Protein AF-A0A818FUE1-F1 (afdb_monomer_lite)

Foldseek 3Di:
DDDDPDPVDDPPDDDDDPDDDDPCVVVVNDPPPDDDDD

pLDDT: mean 95.57, std 3.55, range [78.06, 98.19]

Sequence (38 aa):
AAGSVNQDYNVGDSMLIKDHLIFPNLAGNNPLIGHNDE

Structure (mmCIF, N/CA/C/O backbone):
data_AF-A0A818FUE1-F1
#
_entry.id   AF-A0A818FUE1-F1
#
loop_
_atom_site.group_PDB
_atom_site.id
_atom_site.type_symbol
_atom_site.label_atom_id
_atom_site.label_alt_id
_atom_site.label_comp_id
_atom_site.label_asym_id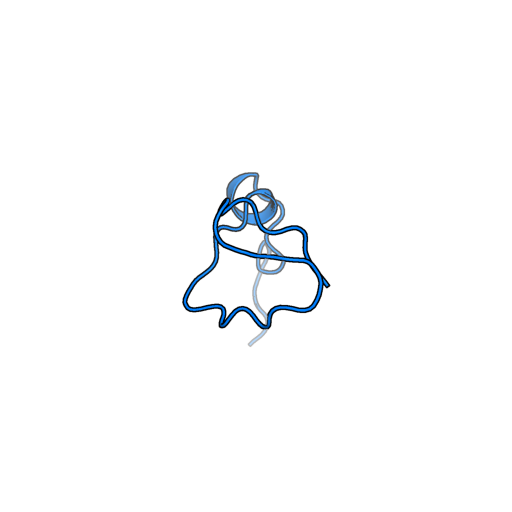
_atom_site.label_entity_id
_atom_site.label_seq_id
_atom_site.pdbx_PDB_ins_code
_atom_site.Cartn_x
_atom_site.Cartn_y
_atom_site.Cartn_z
_atom_site.occupancy
_atom_site.B_iso_or_equiv
_atom_site.auth_seq_id
_atom_site.auth_comp_id
_atom_site.auth_asym_id
_atom_site.auth_atom_id
_atom_site.pdbx_PDB_model_num
ATOM 1 N N . ALA A 1 1 ? -4.873 -9.630 1.447 1.00 86.75 1 ALA A N 1
ATOM 2 C CA . ALA A 1 1 ? -4.910 -9.406 2.906 1.00 86.75 1 ALA A CA 1
ATOM 3 C C . ALA A 1 1 ? -3.814 -8.414 3.259 1.00 86.75 1 ALA A C 1
ATOM 5 O O . ALA A 1 1 ? -2.748 -8.488 2.660 1.00 86.75 1 ALA A O 1
ATOM 6 N N . ALA A 1 2 ? -4.087 -7.481 4.163 1.00 94.69 2 ALA A N 1
ATOM 7 C CA . ALA A 1 2 ? -3.139 -6.462 4.599 1.00 94.69 2 ALA A CA 1
ATOM 8 C C . ALA A 1 2 ? -3.312 -6.229 6.104 1.00 94.69 2 A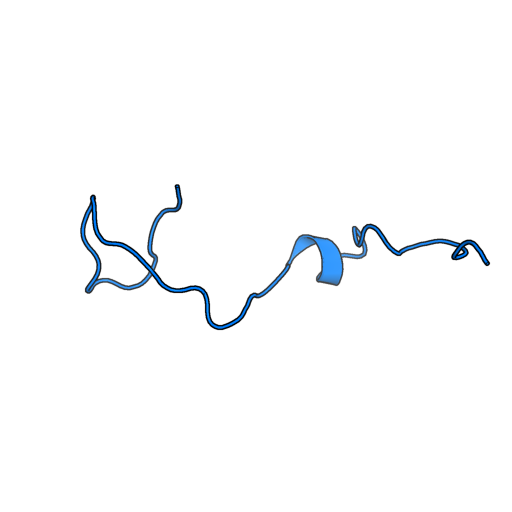LA A C 1
ATOM 10 O O . ALA A 1 2 ? -4.381 -6.504 6.647 1.00 94.69 2 ALA A O 1
ATOM 11 N N . GLY A 1 3 ? -2.270 -5.720 6.759 1.00 94.75 3 GLY A N 1
ATOM 12 C CA . GLY A 1 3 ? -2.390 -5.148 8.096 1.00 94.75 3 GLY A CA 1
ATOM 13 C C . GLY A 1 3 ? -2.777 -3.679 7.978 1.00 94.75 3 GLY A C 1
ATOM 14 O O . GLY A 1 3 ? -2.071 -2.917 7.320 1.00 94.75 3 GLY A O 1
ATOM 15 N N . SER A 1 4 ? -3.896 -3.285 8.585 1.00 95.38 4 SER A N 1
ATOM 16 C CA . SER A 1 4 ? -4.238 -1.867 8.691 1.00 95.38 4 SER A CA 1
ATOM 17 C C . SER A 1 4 ? -3.292 -1.178 9.673 1.00 95.38 4 SER A C 1
ATOM 19 O O . SER A 1 4 ? -3.031 -1.696 10.755 1.00 95.38 4 SER A O 1
ATOM 21 N N . VAL A 1 5 ? -2.807 0.006 9.304 1.00 96.88 5 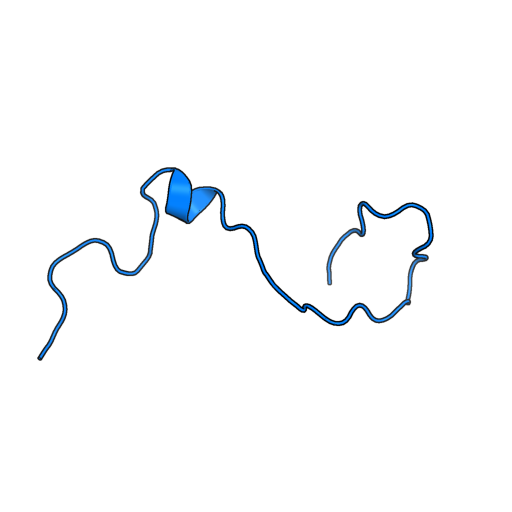VAL A N 1
ATOM 22 C CA . VAL A 1 5 ? -2.100 0.920 10.221 1.00 96.88 5 VAL A CA 1
ATOM 23 C C . VAL A 1 5 ? -3.055 1.898 10.908 1.00 96.88 5 VAL A C 1
ATOM 25 O O . VAL A 1 5 ? -2.689 2.531 11.894 1.00 96.88 5 VAL A O 1
ATOM 28 N N . ASN A 1 6 ? -4.279 2.030 10.391 1.00 96.88 6 ASN A N 1
ATOM 29 C CA . ASN A 1 6 ? -5.334 2.792 11.039 1.00 96.88 6 ASN A CA 1
ATOM 30 C C . ASN A 1 6 ? -5.877 1.980 12.228 1.00 96.88 6 ASN A C 1
ATOM 32 O O . ASN A 1 6 ? -6.318 0.845 12.034 1.00 96.88 6 ASN A O 1
ATOM 36 N N . GLN A 1 7 ? -5.842 2.583 13.421 1.00 97.62 7 GLN A N 1
ATOM 37 C CA . GLN A 1 7 ? -6.256 1.987 14.696 1.00 97.62 7 GLN A CA 1
ATOM 38 C C . GLN A 1 7 ? -7.758 1.680 14.782 1.00 97.62 7 GLN A C 1
ATOM 40 O O . GLN A 1 7 ? -8.153 0.875 15.619 1.00 97.62 7 GLN A O 1
ATOM 45 N N . ASP A 1 8 ? -8.579 2.269 13.911 1.00 98.19 8 ASP A N 1
ATOM 46 C CA . ASP A 1 8 ? -10.027 2.038 13.893 1.00 98.19 8 ASP A CA 1
ATOM 47 C C . ASP A 1 8 ? -10.422 0.714 13.212 1.00 98.19 8 ASP A C 1
ATOM 49 O O . ASP A 1 8 ? -11.564 0.274 13.324 1.00 98.19 8 ASP A O 1
ATOM 53 N N . TYR A 1 9 ? -9.500 0.083 12.476 1.00 97.75 9 TYR A N 1
ATOM 54 C CA . TYR A 1 9 ? -9.767 -1.151 11.735 1.00 97.75 9 TYR A CA 1
ATOM 55 C C . TYR A 1 9 ? -9.502 -2.392 12.581 1.00 97.75 9 TYR A C 1
ATOM 57 O O . TYR A 1 9 ? -8.487 -2.491 13.273 1.00 97.75 9 TYR A O 1
ATOM 65 N N . ASN A 1 10 ? -10.361 -3.392 12.415 1.00 97.62 10 ASN A N 1
ATOM 66 C CA . ASN A 1 10 ? -10.257 -4.691 13.061 1.00 97.62 10 ASN A CA 1
ATOM 67 C C . ASN A 1 10 ? -9.987 -5.809 12.047 1.00 97.62 10 ASN A C 1
ATOM 69 O O . ASN A 1 10 ? -10.146 -5.668 10.831 1.00 97.62 10 ASN A O 1
ATOM 73 N N . VAL A 1 11 ? -9.566 -6.966 12.559 1.00 97.06 11 VAL A N 1
ATOM 74 C CA . VAL A 1 11 ? -9.396 -8.169 11.739 1.00 97.06 11 VAL A CA 1
ATOM 75 C C . VAL A 1 11 ? -10.745 -8.564 11.138 1.00 97.06 11 VAL A C 1
ATOM 77 O O . VAL A 1 11 ? -11.703 -8.804 11.864 1.00 97.06 11 VAL A O 1
ATOM 80 N N . GLY A 1 12 ? -10.794 -8.670 9.809 1.00 96.88 12 GLY A N 1
ATOM 81 C CA . GLY A 1 12 ? -12.005 -9.012 9.058 1.00 96.88 12 GLY A CA 1
ATOM 82 C C . GLY A 1 12 ? -12.665 -7.820 8.363 1.00 96.88 12 GLY A C 1
ATOM 83 O O . GLY A 1 12 ? -13.467 -8.033 7.454 1.00 96.88 12 GLY A O 1
ATOM 84 N N . ASP A 1 13 ? -12.287 -6.588 8.710 1.00 97.94 13 ASP A N 1
ATOM 85 C CA . ASP A 1 13 ? -12.835 -5.399 8.060 1.00 97.94 13 ASP A CA 1
ATOM 86 C C . ASP A 1 13 ? -12.359 -5.275 6.607 1.00 97.94 13 ASP A C 1
ATOM 88 O O . ASP A 1 13 ? -11.204 -5.546 6.262 1.00 97.94 13 ASP A O 1
ATOM 92 N N . SER A 1 14 ? -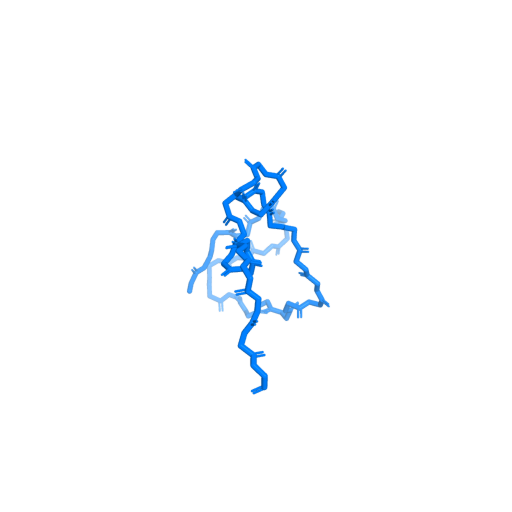13.268 -4.835 5.734 1.00 96.44 14 SER A N 1
ATOM 93 C CA . SER A 1 14 ? -12.960 -4.555 4.331 1.00 96.44 14 SER A CA 1
ATOM 94 C C . SER A 1 14 ? -12.528 -3.102 4.158 1.00 96.44 14 SER A C 1
ATOM 96 O O . SER A 1 14 ? -13.275 -2.179 4.470 1.00 96.44 14 SER A O 1
ATOM 98 N N . MET A 1 15 ? -11.330 -2.895 3.613 1.00 96.62 15 MET A N 1
ATOM 99 C CA . MET A 1 15 ? -10.784 -1.570 3.318 1.00 96.62 15 MET A CA 1
ATOM 100 C C . MET A 1 15 ? -10.884 -1.272 1.821 1.00 96.62 15 MET A C 1
ATOM 102 O O . MET A 1 15 ? -10.364 -2.027 1.000 1.00 96.62 15 MET A O 1
ATOM 106 N N . LEU A 1 16 ? -11.504 -0.145 1.461 1.00 97.19 16 LEU A N 1
ATOM 107 C CA . LEU A 1 16 ? -11.494 0.351 0.085 1.00 97.19 16 LEU A CA 1
ATOM 108 C C . LEU A 1 16 ? -10.215 1.156 -0.171 1.00 97.19 16 LEU A C 1
ATOM 110 O O . LEU A 1 16 ? -9.987 2.192 0.456 1.00 97.19 16 LEU A O 1
ATOM 114 N N . ILE A 1 17 ? -9.3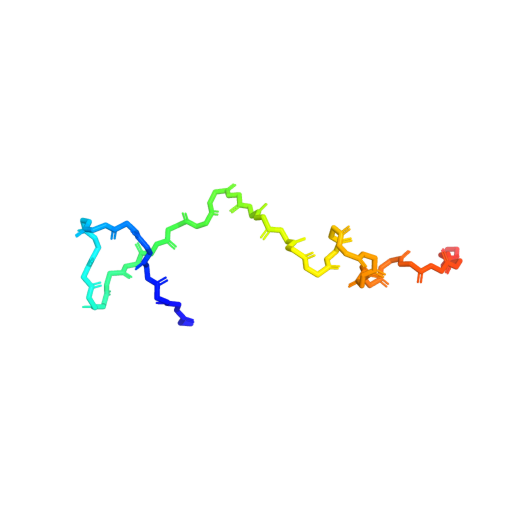92 0.687 -1.107 1.00 96.81 17 ILE A N 1
ATOM 115 C CA . ILE A 1 17 ? -8.155 1.365 -1.502 1.00 96.81 17 ILE A CA 1
ATOM 116 C C . ILE A 1 17 ? -8.526 2.523 -2.426 1.00 96.81 17 ILE A C 1
ATOM 118 O O . ILE A 1 17 ? -8.935 2.312 -3.565 1.00 96.81 17 ILE A O 1
ATOM 122 N N . LYS A 1 18 ? -8.410 3.748 -1.912 1.00 97.62 18 LYS A N 1
ATOM 123 C CA . LYS A 1 18 ? -8.654 4.970 -2.694 1.00 97.62 18 LYS A CA 1
ATOM 124 C C . LYS A 1 18 ? -7.424 5.422 -3.467 1.00 97.62 18 LYS A C 1
ATOM 126 O O . LYS A 1 18 ? -7.564 6.034 -4.516 1.00 97.62 18 LYS A O 1
ATOM 131 N N . ASP A 1 19 ? -6.250 5.138 -2.917 1.00 97.25 19 ASP A N 1
ATOM 132 C CA . ASP A 1 19 ? -4.961 5.516 -3.477 1.00 97.25 19 ASP A CA 1
ATOM 133 C C . ASP A 1 19 ? -3.848 4.625 -2.896 1.00 97.25 19 ASP A C 1
ATOM 135 O O . ASP A 1 19 ? -4.102 3.833 -1.979 1.00 97.25 19 ASP A O 1
ATOM 139 N N . HIS A 1 20 ? -2.625 4.743 -3.414 1.00 96.31 20 HIS A N 1
ATOM 140 C CA . HIS A 1 20 ? -1.475 3.946 -2.998 1.00 96.31 20 HIS A CA 1
ATOM 141 C C . HIS A 1 20 ? -0.178 4.764 -2.891 1.00 96.31 20 HIS A C 1
ATOM 143 O O . HIS A 1 20 ? 0.075 5.686 -3.657 1.00 96.31 20 HIS A O 1
ATOM 149 N N . LEU A 1 21 ? 0.708 4.352 -1.980 1.00 96.25 21 LEU A N 1
ATOM 150 C CA . LEU A 1 21 ? 2.095 4.815 -1.916 1.00 96.25 21 LEU A CA 1
ATOM 151 C C . LEU A 1 21 ? 3.027 3.629 -2.184 1.00 96.25 21 LEU A C 1
ATOM 153 O O . LEU A 1 21 ? 3.020 2.656 -1.430 1.00 96.25 21 LEU A O 1
ATOM 157 N N . ILE A 1 22 ? 3.823 3.693 -3.256 1.00 96.50 22 ILE A N 1
ATOM 158 C CA . ILE A 1 22 ? 4.678 2.574 -3.686 1.00 96.50 22 ILE A CA 1
ATOM 159 C C . ILE A 1 22 ? 6.152 2.905 -3.438 1.00 96.50 22 ILE A C 1
ATOM 161 O O . ILE A 1 22 ? 6.838 3.478 -4.285 1.00 96.50 22 ILE A O 1
ATOM 165 N N . PHE A 1 23 ? 6.660 2.498 -2.275 1.00 97.38 23 PHE A N 1
ATOM 166 C CA . PHE A 1 23 ? 8.059 2.720 -1.897 1.00 97.38 23 PHE A CA 1
ATOM 167 C C . PHE A 1 23 ? 9.088 2.059 -2.829 1.00 97.38 23 PHE A C 1
ATOM 169 O O . PHE A 1 23 ? 10.074 2.722 -3.147 1.00 97.38 23 PHE A O 1
ATOM 176 N N . PRO A 1 24 ? 8.895 0.819 -3.329 1.00 97.38 24 PRO A N 1
ATOM 177 C CA . PRO A 1 24 ? 9.836 0.236 -4.285 1.00 97.38 24 PRO A CA 1
ATOM 178 C C . PRO A 1 24 ? 9.967 1.064 -5.567 1.00 97.38 24 PRO A C 1
ATOM 180 O O . PRO A 1 24 ? 11.082 1.317 -6.011 1.00 97.38 24 PRO A O 1
ATOM 183 N N . ASN A 1 25 ? 8.850 1.560 -6.113 1.00 96.62 25 ASN A N 1
ATOM 184 C CA . ASN A 1 25 ? 8.857 2.429 -7.291 1.00 96.62 25 ASN A CA 1
ATOM 185 C C . ASN A 1 25 ? 9.621 3.727 -7.014 1.00 96.62 25 ASN A C 1
ATOM 187 O O . ASN A 1 25 ? 10.413 4.148 -7.853 1.00 96.62 25 ASN A O 1
ATOM 191 N N . LEU A 1 26 ? 9.422 4.333 -5.837 1.00 96.31 26 LEU A N 1
ATOM 192 C CA . LEU A 1 26 ? 10.158 5.533 -5.426 1.00 96.31 26 LEU A CA 1
ATOM 193 C C . LEU A 1 26 ? 11.668 5.272 -5.287 1.00 96.31 26 LEU A C 1
ATOM 195 O O . LEU A 1 26 ? 12.472 6.146 -5.589 1.00 96.31 26 LEU A O 1
ATOM 199 N N . ALA A 1 27 ? 12.054 4.062 -4.880 1.00 97.50 27 ALA A N 1
ATOM 200 C CA . ALA A 1 27 ? 13.445 3.623 -4.790 1.00 97.50 27 ALA A CA 1
ATOM 201 C C . ALA A 1 27 ? 14.046 3.164 -6.137 1.00 97.50 27 ALA A C 1
ATOM 203 O O . ALA A 1 27 ? 15.146 2.618 -6.153 1.00 97.50 27 ALA A O 1
ATOM 204 N N . GLY A 1 28 ? 13.344 3.358 -7.259 1.00 95.12 28 GLY A N 1
ATOM 205 C CA . GLY A 1 28 ? 13.837 2.977 -8.584 1.00 95.12 28 GLY A CA 1
ATOM 206 C C . GLY A 1 28 ? 13.635 1.502 -8.945 1.00 95.12 28 GLY A C 1
ATOM 207 O O . GLY A 1 28 ? 14.245 1.030 -9.893 1.00 95.12 28 GLY A O 1
ATOM 208 N N . ASN A 1 29 ? 12.767 0.774 -8.240 1.00 96.81 29 ASN A N 1
ATOM 209 C CA . ASN A 1 29 ? 12.325 -0.578 -8.610 1.00 96.81 29 ASN A CA 1
ATOM 210 C C . ASN A 1 29 ? 10.921 -0.542 -9.231 1.00 96.81 29 ASN A C 1
ATOM 212 O O . ASN A 1 29 ? 10.033 -1.300 -8.842 1.00 9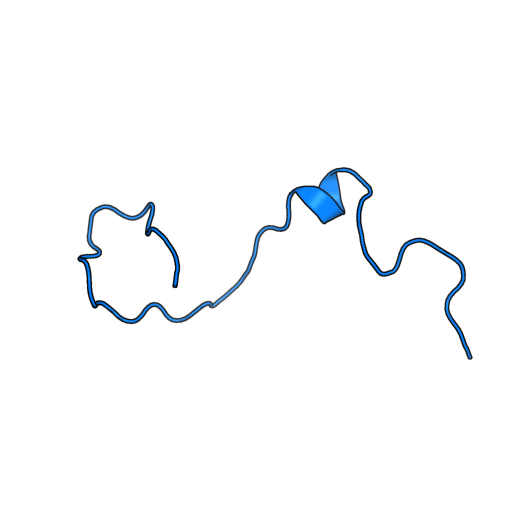6.81 29 ASN A O 1
ATOM 216 N N . ASN A 1 30 ? 10.696 0.395 -10.153 1.00 96.31 30 ASN A N 1
ATOM 217 C CA . ASN A 1 30 ? 9.436 0.512 -10.877 1.00 96.31 30 ASN A CA 1
ATOM 218 C C . ASN A 1 30 ? 9.428 -0.451 -12.084 1.00 96.31 30 ASN A C 1
ATOM 220 O O . ASN A 1 30 ? 10.399 -0.460 -12.839 1.00 96.31 30 ASN A O 1
ATOM 224 N N . PRO A 1 31 ? 8.354 -1.237 -12.300 1.00 94.69 31 PRO A N 1
ATOM 225 C CA . PRO A 1 31 ? 8.263 -2.189 -13.413 1.00 94.69 31 PRO A CA 1
ATOM 226 C C . PRO A 1 31 ? 8.328 -1.549 -14.808 1.00 94.69 31 PRO A C 1
ATOM 228 O O . PRO A 1 31 ? 8.590 -2.249 -15.777 1.00 94.69 31 PRO A O 1
ATOM 231 N N . LEU A 1 32 ? 8.100 -0.240 -14.916 1.00 94.75 32 LEU A N 1
ATOM 232 C CA . LEU A 1 32 ? 8.197 0.526 -16.162 1.00 94.75 32 LEU A CA 1
ATOM 233 C C . LEU A 1 32 ? 9.577 1.168 -16.362 1.00 94.75 32 LEU A C 1
ATOM 235 O O . LEU A 1 32 ? 9.754 1.995 -17.254 1.00 94.75 32 LEU A O 1
ATOM 239 N N . ILE A 1 33 ? 10.559 0.843 -15.521 1.00 95.75 33 ILE A N 1
ATOM 240 C CA . ILE A 1 33 ? 11.938 1.263 -15.765 1.00 95.75 33 ILE A CA 1
ATOM 241 C C . ILE A 1 33 ? 12.496 0.459 -16.934 1.00 95.75 33 ILE A C 1
ATOM 243 O O . ILE A 1 33 ? 12.576 -0.764 -16.881 1.00 95.75 33 ILE A O 1
ATOM 247 N N . GLY A 1 34 ? 12.919 1.174 -17.972 1.00 94.56 34 GLY A N 1
ATOM 248 C CA . GLY A 1 34 ? 13.429 0.600 -19.211 1.00 94.56 34 GLY A CA 1
ATOM 249 C C . GLY A 1 34 ? 12.883 1.347 -20.422 1.00 94.56 34 GLY A C 1
ATOM 250 O O . GLY A 1 34 ? 12.197 2.359 -20.282 1.00 94.56 34 GLY A O 1
ATOM 251 N N . HIS A 1 35 ? 13.209 0.861 -21.618 1.00 95.75 35 HIS A N 1
ATOM 252 C CA . HIS A 1 35 ? 12.484 1.282 -22.815 1.00 95.75 35 HIS A CA 1
ATOM 253 C C . HIS A 1 35 ? 11.105 0.623 -22.819 1.00 95.75 35 HIS A C 1
ATOM 255 O O . HIS A 1 35 ? 10.992 -0.560 -22.508 1.00 95.75 35 HIS A O 1
ATOM 261 N N . ASN A 1 36 ? 10.079 1.399 -23.159 1.00 95.19 36 ASN A N 1
ATOM 262 C CA . ASN A 1 36 ? 8.735 0.881 -23.373 1.00 95.19 36 ASN A CA 1
ATOM 263 C C . ASN A 1 36 ? 8.637 0.253 -24.772 1.00 95.19 36 ASN A C 1
ATOM 265 O O . ASN A 1 36 ? 9.281 0.748 -25.699 1.00 95.19 36 ASN A O 1
ATOM 269 N N . ASP A 1 37 ? 7.817 -0.786 -24.918 1.00 90.25 37 ASP A N 1
ATOM 270 C CA . ASP A 1 37 ? 7.455 -1.340 -26.229 1.00 90.25 37 ASP A CA 1
ATOM 271 C C . ASP A 1 37 ? 6.496 -0.379 -26.982 1.00 90.25 37 ASP A C 1
ATOM 273 O O . ASP A 1 37 ? 5.883 0.493 -26.353 1.00 90.25 37 ASP A O 1
ATOM 277 N N . GLU A 1 38 ? 6.395 -0.498 -28.316 1.00 78.06 38 GLU A N 1
ATOM 278 C CA . GLU A 1 38 ? 5.460 0.288 -29.159 1.00 78.06 38 GLU A CA 1
ATOM 279 C C . GLU A 1 38 ? 3.992 -0.144 -29.011 1.00 78.06 38 GLU A C 1
ATOM 281 O O . GLU A 1 38 ? 3.719 -1.368 -28.995 1.00 78.06 38 GLU A O 1
#

Secondary structure (DSSP, 8-state):
-----STT--TTPPPP------HHHHTT--TT-SPPP-

Radius of gyration: 15.41 Å; chains: 1; bounding box: 27×15×44 Å